Protein AF-A0A9W8J933-F1 (afdb_monomer_lite)

Sequence (128 aa):
MSNTHAPGKKATTAISRPKPIRWGGTVFFKVCTKAERSQVEEIVFEAPRYRFTEHSEVFENMFHLPTGSDGDVEGRDEEHPIMLDGYKANDFSALMKVLYPEPHIMVSGSYGLSKEEWVGVLALSTAE

Organism: NCBI:txid2828524

Foldseek 3Di:
DDDDDDDDDPDPPPPPDDDDDDQLDKFKEWEFADDPPPDTDTDIDIDTLVLCLVQPPVSVVLSPDDQPPVNQRERPDPVRHHYHYNADPLLVVLLCCVSDPDPVCVVVVHSVDDPVSVVSNVCVSPPD

Secondary structure (DSSP, 8-state):
----PPPP-------PPPPPP----EEEEEEEEE-TTS-EEEEEEEEESHHHHHH-HHHHHHHHSPPPTT---TTSSSSSPEEEET--HHHHHHHHHHHS--HHHHHHT-----HHHHHHHHHHHT--

pLDDT: mean 80.77, std 15.11, range [35.22, 95.69]

Radius of gyration: 23.73 Å; chains: 1; bounding box: 94×42×39 Å

Structure (mmCIF, N/CA/C/O backbone):
data_AF-A0A9W8J933-F1
#
_entry.id   AF-A0A9W8J933-F1
#
loop_
_atom_site.group_PDB
_atom_site.id
_atom_site.type_symbol
_atom_site.label_atom_id
_atom_site.label_alt_id
_atom_site.label_comp_id
_atom_site.label_asym_id
_atom_site.label_entity_id
_atom_site.label_seq_id
_atom_site.pdbx_PDB_ins_code
_atom_site.Cartn_x
_atom_site.Cartn_y
_atom_site.Cartn_z
_atom_site.occupancy
_atom_site.B_iso_or_equiv
_atom_site.auth_seq_id
_atom_site.auth_comp_id
_atom_site.auth_asym_id
_atom_site.auth_atom_id
_atom_site.pdbx_PDB_model_num
ATOM 1 N N . MET A 1 1 ? 72.502 -5.894 -24.465 1.00 43.00 1 MET A N 1
ATOM 2 C CA . MET A 1 1 ? 71.175 -5.267 -24.633 1.00 43.00 1 MET A CA 1
ATOM 3 C C . MET A 1 1 ? 70.271 -6.267 -25.330 1.00 43.00 1 MET A C 1
ATOM 5 O O . MET A 1 1 ? 70.427 -6.420 -26.528 1.00 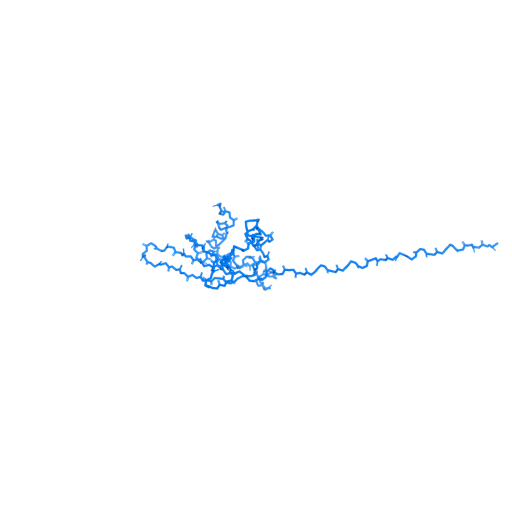43.00 1 MET A O 1
ATOM 9 N N . SER A 1 2 ? 69.387 -6.952 -24.602 1.00 39.41 2 SER A N 1
ATOM 10 C CA . SER A 1 2 ? 68.272 -7.706 -25.197 1.00 39.41 2 SER A CA 1
ATOM 11 C C . SER A 1 2 ? 67.130 -7.753 -24.185 1.00 39.41 2 SER A C 1
ATOM 13 O O . SER A 1 2 ? 67.116 -8.592 -23.290 1.00 39.41 2 SER A O 1
ATOM 15 N N . ASN A 1 3 ? 66.203 -6.802 -24.301 1.00 35.22 3 ASN A N 1
ATOM 16 C CA . ASN A 1 3 ? 64.919 -6.840 -23.606 1.00 35.22 3 ASN A CA 1
ATOM 17 C C . ASN A 1 3 ? 64.029 -7.860 -24.321 1.00 35.22 3 ASN A C 1
ATOM 19 O O . ASN A 1 3 ? 63.720 -7.675 -25.496 1.00 35.22 3 ASN A O 1
ATOM 23 N N . THR A 1 4 ? 63.593 -8.906 -23.618 1.00 42.69 4 THR A N 1
ATOM 24 C CA . THR A 1 4 ? 62.544 -9.807 -24.116 1.00 42.69 4 THR A CA 1
ATOM 25 C C . THR A 1 4 ? 61.238 -9.429 -23.429 1.00 42.69 4 THR A C 1
ATOM 27 O O . THR A 1 4 ? 61.065 -9.635 -22.231 1.00 42.69 4 THR A O 1
ATOM 30 N N . HIS A 1 5 ? 60.344 -8.799 -24.187 1.00 40.72 5 HIS A N 1
ATOM 31 C CA . HIS A 1 5 ? 59.032 -8.356 -23.733 1.00 40.72 5 HIS A CA 1
ATOM 32 C C . HIS A 1 5 ? 58.069 -9.556 -23.758 1.00 40.72 5 HIS A C 1
ATOM 34 O O . HIS A 1 5 ? 57.821 -10.132 -24.815 1.00 40.72 5 HIS A O 1
ATOM 40 N N . ALA A 1 6 ? 57.564 -9.967 -22.592 1.00 50.22 6 ALA A N 1
ATOM 41 C CA . ALA A 1 6 ? 56.527 -10.993 -22.483 1.00 50.22 6 ALA A CA 1
ATOM 42 C C . ALA A 1 6 ? 55.177 -10.457 -23.010 1.00 50.22 6 ALA A C 1
ATOM 44 O O . ALA A 1 6 ? 54.887 -9.271 -22.825 1.00 50.22 6 ALA A O 1
ATOM 45 N N . PRO A 1 7 ? 54.327 -11.288 -23.642 1.00 47.12 7 PRO A N 1
ATOM 46 C CA . PRO A 1 7 ? 53.077 -10.819 -24.220 1.00 47.12 7 PRO A CA 1
ATOM 47 C C . PRO A 1 7 ? 52.065 -10.516 -23.111 1.00 47.12 7 PRO A C 1
ATOM 49 O O . PRO A 1 7 ? 51.804 -11.339 -22.230 1.00 47.12 7 PRO A O 1
ATOM 52 N N . GLY A 1 8 ? 51.493 -9.313 -23.163 1.00 46.47 8 GLY A N 1
ATOM 53 C CA . GLY A 1 8 ? 50.455 -8.863 -22.245 1.00 46.47 8 GLY A CA 1
ATOM 54 C C . GLY A 1 8 ? 49.252 -9.804 -22.256 1.00 46.47 8 GLY A C 1
ATOM 55 O O . GLY A 1 8 ? 48.632 -10.042 -23.294 1.00 46.47 8 GLY A O 1
ATOM 56 N N . LYS A 1 9 ? 48.905 -10.326 -21.077 1.00 50.41 9 LYS A N 1
ATOM 57 C CA . LYS A 1 9 ? 47.657 -11.054 -20.851 1.00 50.41 9 LYS A CA 1
ATOM 58 C C . LYS A 1 9 ? 46.497 -10.079 -21.068 1.00 50.41 9 LYS A C 1
ATOM 60 O O . LYS A 1 9 ? 46.270 -9.199 -20.242 1.00 50.41 9 LYS A O 1
ATOM 65 N N . LYS A 1 10 ? 45.766 -10.217 -22.177 1.00 50.03 10 LYS A N 1
ATOM 66 C CA . LYS A 1 10 ? 44.491 -9.515 -22.366 1.00 50.03 10 LYS A CA 1
ATOM 67 C C . LYS A 1 10 ? 43.482 -10.098 -21.379 1.00 50.03 10 LYS A C 1
ATOM 69 O O . LYS A 1 10 ? 42.971 -11.197 -21.587 1.00 50.03 10 LYS A O 1
ATOM 74 N N . ALA A 1 11 ? 43.229 -9.376 -20.292 1.00 54.25 11 ALA A N 1
ATOM 75 C CA . ALA A 1 11 ? 42.108 -9.653 -19.409 1.00 54.25 11 ALA A CA 1
ATOM 76 C C . ALA A 1 11 ? 40.819 -9.492 -20.227 1.00 54.25 11 ALA A C 1
ATOM 78 O O . ALA A 1 11 ? 40.462 -8.391 -20.641 1.00 54.25 11 ALA A O 1
ATOM 79 N N . THR A 1 12 ? 40.160 -10.608 -20.525 1.00 53.53 12 THR A N 1
ATOM 80 C CA . THR A 1 12 ? 38.827 -10.591 -21.125 1.00 53.53 12 THR A CA 1
ATOM 81 C C . THR A 1 12 ? 37.853 -10.311 -19.992 1.00 53.53 12 THR A C 1
ATOM 83 O O . THR A 1 12 ? 37.451 -11.221 -19.272 1.00 53.53 12 THR A O 1
ATOM 86 N N . THR A 1 13 ? 37.537 -9.036 -19.773 1.00 60.12 13 THR A N 1
ATOM 87 C CA . THR A 1 13 ? 36.490 -8.633 -18.833 1.00 60.12 13 THR A CA 1
ATOM 88 C C . THR A 1 13 ? 35.161 -9.130 -19.390 1.00 60.12 13 THR A C 1
ATOM 90 O O . THR A 1 13 ? 34.625 -8.558 -20.338 1.00 60.12 13 THR A O 1
ATOM 93 N N . ALA A 1 14 ? 34.651 -10.235 -18.847 1.00 63.03 14 ALA A N 1
ATOM 94 C CA . ALA A 1 14 ? 33.307 -10.704 -19.144 1.00 63.03 14 ALA A CA 1
ATOM 95 C C . ALA A 1 14 ? 32.323 -9.628 -18.670 1.00 63.03 14 ALA A C 1
ATOM 97 O O . ALA A 1 14 ? 32.144 -9.421 -17.471 1.00 63.03 14 ALA A O 1
ATOM 98 N N . ILE A 1 15 ? 31.733 -8.894 -19.612 1.00 67.00 15 ILE A N 1
ATOM 99 C CA . ILE A 1 15 ? 30.703 -7.902 -19.314 1.00 67.00 15 ILE A CA 1
ATOM 100 C C . ILE A 1 15 ? 29.501 -8.675 -18.768 1.00 67.00 15 ILE A C 1
ATOM 102 O O . ILE A 1 15 ? 28.825 -9.394 -19.507 1.00 67.00 15 ILE A O 1
ATOM 106 N N . SER A 1 16 ? 29.270 -8.565 -17.459 1.00 78.12 16 SER A N 1
ATOM 107 C CA . SER A 1 16 ? 28.072 -9.095 -16.813 1.00 78.12 16 SER A CA 1
ATOM 108 C C . SER A 1 16 ? 26.853 -8.451 -17.464 1.00 78.12 16 SER A C 1
ATOM 110 O O . SER A 1 16 ? 26.730 -7.224 -17.484 1.00 78.12 16 SER A O 1
ATOM 112 N N . ARG A 1 17 ? 25.968 -9.266 -18.045 1.00 79.31 17 ARG A N 1
ATOM 113 C CA . ARG A 1 17 ? 24.712 -8.757 -18.597 1.00 79.31 17 ARG A CA 1
ATOM 114 C C . ARG A 1 17 ? 23.854 -8.247 -17.436 1.00 79.31 17 ARG A C 1
ATOM 116 O O . ARG A 1 17 ? 23.693 -8.984 -16.460 1.00 79.31 17 ARG A O 1
ATOM 123 N N . PRO A 1 18 ? 23.292 -7.029 -17.522 1.00 80.38 18 PRO A N 1
ATOM 124 C CA . PRO A 1 18 ? 22.384 -6.549 -16.493 1.00 80.38 18 PRO A CA 1
ATOM 125 C C . PRO A 1 18 ? 21.19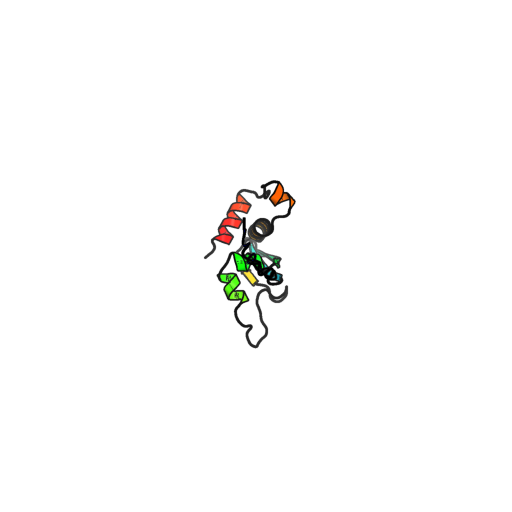8 -7.512 -16.384 1.00 80.38 18 PRO A C 1
ATOM 127 O O . PRO A 1 18 ? 20.643 -7.945 -17.399 1.00 80.38 18 PRO A O 1
ATOM 130 N N . LYS A 1 19 ? 20.828 -7.885 -15.155 1.00 78.75 19 LYS A N 1
ATOM 131 C CA . LYS A 1 19 ? 19.623 -8.687 -14.926 1.00 78.75 19 LYS A CA 1
ATOM 132 C C . LYS A 1 19 ? 18.395 -7.837 -15.283 1.00 78.7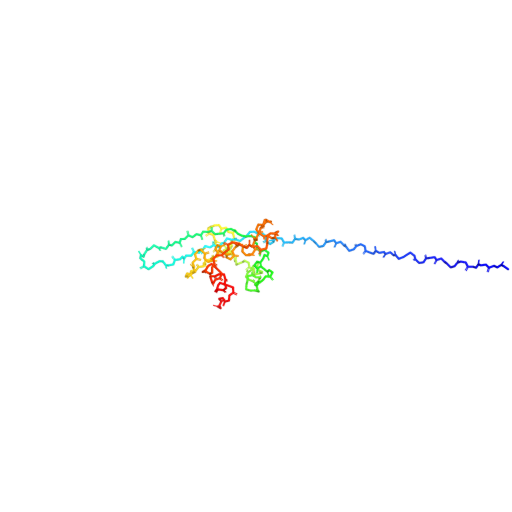5 19 LYS A C 1
ATOM 134 O O . LYS A 1 19 ? 18.338 -6.683 -14.861 1.00 78.75 19 LYS A O 1
ATOM 139 N N . PRO A 1 20 ? 17.416 -8.378 -16.028 1.00 76.25 20 PRO A N 1
ATOM 140 C CA . PRO A 1 20 ? 16.156 -7.685 -16.266 1.00 76.25 20 PRO A CA 1
ATOM 141 C C . PRO A 1 20 ? 15.454 -7.368 -14.941 1.00 76.25 20 PRO A C 1
ATOM 143 O O . PRO A 1 20 ? 15.347 -8.243 -14.080 1.00 76.25 20 PRO A O 1
ATOM 146 N N . ILE A 1 21 ? 14.961 -6.138 -14.795 1.00 70.75 21 ILE A N 1
ATOM 147 C CA . ILE A 1 21 ? 14.122 -5.752 -13.657 1.00 70.75 21 ILE A CA 1
ATOM 148 C C . ILE A 1 21 ? 12.758 -6.416 -13.840 1.00 70.75 21 ILE A C 1
ATOM 150 O O . ILE A 1 21 ? 12.124 -6.265 -14.886 1.00 70.75 21 ILE A O 1
ATOM 154 N N . ARG A 1 22 ? 12.307 -7.167 -12.833 1.00 70.81 22 ARG A N 1
ATOM 155 C CA . ARG A 1 22 ? 10.966 -7.755 -12.806 1.00 70.81 22 ARG A CA 1
ATOM 156 C C . ARG A 1 22 ? 10.087 -6.924 -11.885 1.00 70.81 22 ARG A C 1
ATOM 158 O O . ARG A 1 22 ? 10.123 -7.102 -10.679 1.00 70.81 22 ARG A O 1
ATOM 165 N N . TRP A 1 23 ? 9.271 -6.052 -12.467 1.00 71.88 23 TRP A N 1
ATOM 166 C CA . TRP A 1 23 ? 8.331 -5.207 -11.719 1.00 71.88 23 TRP A CA 1
ATOM 167 C C . TRP A 1 23 ? 7.185 -5.989 -11.049 1.00 71.88 23 TRP A C 1
ATOM 169 O O . TRP A 1 23 ? 6.412 -5.417 -10.289 1.00 71.88 23 TRP A O 1
ATOM 179 N N . GLY A 1 24 ? 7.059 -7.291 -11.331 1.00 74.19 24 GLY A N 1
ATOM 180 C CA . GLY A 1 24 ? 6.060 -8.178 -10.723 1.00 74.19 24 GLY A CA 1
ATOM 181 C C . GLY A 1 24 ? 4.633 -7.989 -11.249 1.00 74.19 24 GLY A C 1
ATOM 182 O O . GLY A 1 24 ? 3.781 -8.821 -10.971 1.00 74.19 24 GLY A O 1
ATOM 183 N N . GLY A 1 25 ? 4.376 -6.955 -12.052 1.00 87.00 25 GLY A N 1
ATOM 184 C CA . GLY A 1 25 ? 3.031 -6.586 -12.491 1.00 87.00 25 GLY A CA 1
ATOM 185 C C . GLY A 1 25 ? 2.303 -5.745 -11.444 1.00 87.00 25 GLY A C 1
ATOM 186 O O . GLY A 1 25 ? 2.919 -5.239 -10.504 1.00 87.00 25 GLY A O 1
ATOM 187 N N . THR A 1 26 ? 1.000 -5.602 -11.634 1.00 90.88 26 THR A N 1
ATOM 188 C CA . THR A 1 26 ? 0.102 -4.870 -10.741 1.00 90.88 26 THR A CA 1
ATOM 189 C C . THR A 1 26 ? -0.575 -5.830 -9.764 1.00 90.88 26 THR A C 1
ATOM 191 O O . THR A 1 26 ? -0.803 -6.995 -10.093 1.00 90.88 26 THR A O 1
ATOM 194 N N . VAL A 1 27 ? -0.873 -5.338 -8.565 1.00 92.19 27 VAL A N 1
ATOM 195 C CA . VAL A 1 27 ? -1.742 -5.970 -7.577 1.00 92.19 27 VAL A CA 1
ATOM 196 C C . VAL A 1 27 ? -2.833 -4.992 -7.136 1.00 92.19 27 VAL A C 1
ATOM 198 O O . VAL A 1 27 ? -2.575 -3.796 -6.988 1.00 92.19 27 VAL A O 1
ATOM 201 N N . PHE A 1 28 ? -4.037 -5.518 -6.922 1.00 93.81 28 PHE A N 1
ATOM 202 C CA . PHE A 1 28 ? -5.203 -4.766 -6.463 1.00 93.81 28 PHE A CA 1
ATOM 203 C C . PHE A 1 28 ? -5.535 -5.129 -5.013 1.00 93.81 28 PHE A C 1
ATOM 205 O O . PHE A 1 28 ? -5.642 -6.307 -4.673 1.00 93.81 28 PHE A O 1
ATOM 212 N N . PHE A 1 29 ? -5.714 -4.124 -4.158 1.00 93.81 29 PHE A N 1
ATOM 213 C CA . PHE A 1 29 ? -6.114 -4.281 -2.758 1.00 93.81 29 PHE A CA 1
ATOM 214 C C . PHE A 1 29 ? -7.447 -3.597 -2.524 1.00 93.81 29 PHE A C 1
ATOM 216 O O . PHE A 1 29 ? -7.609 -2.454 -2.932 1.00 93.81 29 PHE A O 1
ATOM 223 N N . LYS A 1 30 ? -8.371 -4.232 -1.809 1.00 94.38 30 LYS A N 1
ATOM 224 C CA . LYS A 1 30 ? -9.644 -3.628 -1.420 1.00 94.38 30 LYS A CA 1
ATOM 225 C C . LYS A 1 30 ? -9.703 -3.482 0.092 1.00 94.38 30 LYS A C 1
ATOM 227 O O . LYS A 1 30 ? -9.816 -4.467 0.816 1.00 94.38 30 LYS A O 1
ATOM 232 N N . VAL A 1 31 ? -9.610 -2.244 0.568 1.00 91.75 31 VAL A N 1
ATOM 233 C CA . VAL A 1 31 ? -9.633 -1.921 1.998 1.00 91.75 31 VAL A CA 1
ATOM 234 C C . VAL A 1 31 ? -11.066 -1.652 2.428 1.00 91.75 31 VAL A C 1
ATOM 236 O O . VAL A 1 31 ? -11.700 -0.734 1.910 1.00 91.75 31 VAL A O 1
ATOM 239 N N . CYS A 1 32 ? -11.554 -2.440 3.387 1.00 88.38 32 CYS A N 1
ATOM 240 C CA . CYS A 1 32 ? -12.900 -2.325 3.942 1.00 88.38 32 CYS A CA 1
ATOM 241 C C . CYS A 1 32 ? -12.825 -1.795 5.379 1.00 88.38 32 CYS A C 1
ATOM 243 O O . CYS A 1 32 ? -12.600 -2.538 6.343 1.00 88.38 32 CYS A O 1
ATOM 245 N N . THR A 1 33 ? -13.029 -0.486 5.536 1.00 83.94 33 THR A N 1
ATOM 246 C CA . THR A 1 33 ? -12.978 0.176 6.844 1.00 83.94 33 THR A CA 1
ATOM 247 C C . THR A 1 33 ? -14.340 0.078 7.521 1.00 83.94 33 THR A C 1
ATOM 249 O O . THR A 1 33 ? -15.328 0.620 7.025 1.00 83.94 33 THR A O 1
ATOM 252 N N . LYS A 1 34 ? -14.420 -0.573 8.688 1.00 70.38 34 LYS A N 1
ATOM 253 C CA . LYS A 1 34 ? -15.657 -0.598 9.484 1.00 70.38 34 LYS A CA 1
ATOM 254 C C . LYS A 1 34 ? -15.819 0.721 10.241 1.00 70.38 34 LYS A C 1
ATOM 256 O O . LYS A 1 34 ? -15.118 0.950 11.223 1.00 70.38 34 LYS A O 1
ATOM 261 N N . ALA A 1 35 ? -16.759 1.574 9.825 1.00 66.25 35 ALA A N 1
ATOM 262 C CA . ALA A 1 35 ? -17.152 2.728 10.628 1.00 66.25 35 ALA A CA 1
ATOM 263 C C . ALA A 1 35 ? -18.226 2.345 11.658 1.00 66.25 35 ALA A C 1
ATOM 265 O O . ALA A 1 35 ? -19.180 1.621 11.369 1.00 66.25 35 ALA A O 1
ATOM 266 N N . GLU A 1 36 ? -18.117 2.921 12.853 1.00 66.44 36 GLU A N 1
ATOM 267 C CA . GLU A 1 36 ? -18.981 2.662 14.016 1.00 66.44 36 GLU A CA 1
ATOM 268 C C . GLU A 1 36 ? -20.462 3.054 13.805 1.00 66.44 36 GLU A C 1
ATOM 270 O O . GLU A 1 36 ? -21.325 2.727 14.615 1.00 66.44 36 GLU A O 1
ATOM 275 N N . ARG A 1 37 ? -20.794 3.720 12.686 1.00 59.25 37 ARG A N 1
ATOM 276 C CA . ARG A 1 37 ? -22.163 4.121 12.306 1.00 59.25 37 ARG A CA 1
ATOM 277 C C . ARG A 1 37 ? -22.694 3.497 11.007 1.00 59.25 37 ARG A C 1
ATOM 279 O O . ARG A 1 37 ? -23.590 4.055 10.387 1.00 59.25 37 ARG A O 1
ATOM 286 N N . SER A 1 38 ? -22.251 2.289 10.662 1.00 59.25 38 SER A N 1
ATOM 287 C CA . SER A 1 38 ? -22.839 1.453 9.588 1.00 59.25 38 SER A CA 1
ATOM 288 C C . SER A 1 38 ? -22.528 1.860 8.140 1.00 59.25 38 SER A C 1
ATOM 290 O O . SER A 1 38 ? -23.205 1.395 7.228 1.00 59.25 38 SER A O 1
ATOM 292 N N . GLN A 1 39 ? -21.494 2.668 7.895 1.00 60.16 39 GLN A N 1
ATOM 293 C CA . GLN A 1 39 ? -20.930 2.818 6.548 1.00 60.16 39 GLN A CA 1
ATOM 294 C C . GLN A 1 39 ? -19.580 2.104 6.498 1.00 60.16 39 GLN A C 1
ATOM 296 O O . GLN A 1 39 ? -18.680 2.422 7.271 1.00 60.16 39 GLN A O 1
ATOM 301 N N . VAL A 1 40 ? -19.470 1.095 5.634 1.00 71.12 40 VAL A N 1
ATOM 302 C CA . VAL A 1 40 ? -18.180 0.489 5.301 1.00 71.12 40 VAL A CA 1
ATOM 303 C C . VAL A 1 40 ? -17.602 1.320 4.169 1.00 71.12 40 VAL A C 1
ATOM 305 O O . VAL A 1 40 ? -18.230 1.449 3.120 1.00 71.12 40 VAL A O 1
ATOM 308 N N . GLU A 1 41 ? -16.452 1.938 4.408 1.00 76.94 41 GLU A N 1
ATOM 309 C CA . GLU A 1 41 ? -15.693 2.572 3.336 1.00 76.94 41 GLU A CA 1
ATOM 310 C C . GLU A 1 41 ? -14.921 1.477 2.609 1.00 76.94 41 GLU A C 1
ATOM 312 O O . GLU A 1 41 ? -14.137 0.758 3.229 1.00 76.94 41 GLU A O 1
ATOM 317 N N . GLU A 1 42 ? -15.186 1.343 1.314 1.00 87.19 42 GLU A N 1
ATOM 318 C CA . GLU A 1 42 ? -14.561 0.364 0.438 1.00 87.19 42 GLU A CA 1
ATOM 319 C C . GLU A 1 42 ? -13.764 1.105 -0.632 1.00 87.19 42 GLU A C 1
ATOM 321 O O . GLU A 1 42 ? -14.337 1.814 -1.462 1.00 87.19 42 GLU A O 1
ATOM 326 N N . ILE A 1 43 ? -12.440 0.970 -0.588 1.00 93.25 43 ILE A N 1
ATOM 327 C CA . ILE A 1 43 ? -11.540 1.611 -1.549 1.00 93.25 43 ILE A CA 1
ATOM 328 C C . ILE A 1 43 ? -10.622 0.558 -2.148 1.00 93.25 43 ILE A C 1
ATOM 330 O O . ILE A 1 43 ? -9.984 -0.206 -1.418 1.00 93.25 43 ILE A O 1
ATOM 334 N N . VAL A 1 44 ? -10.540 0.554 -3.479 1.00 94.69 44 VAL A N 1
ATOM 335 C CA . VAL A 1 44 ? -9.588 -0.263 -4.228 1.00 94.69 44 VAL A CA 1
ATOM 336 C C . VAL A 1 44 ? -8.326 0.550 -4.508 1.00 94.69 44 VAL A C 1
ATOM 338 O O . VAL A 1 44 ? -8.389 1.674 -5.003 1.00 94.69 44 VAL A O 1
ATOM 341 N N . PHE A 1 45 ? -7.176 -0.026 -4.178 1.00 94.75 45 PHE A N 1
ATOM 342 C CA . PHE A 1 45 ? -5.854 0.523 -4.428 1.00 94.75 45 PHE A CA 1
ATOM 343 C C . PHE A 1 45 ? -5.121 -0.349 -5.440 1.00 94.75 45 PHE A C 1
ATOM 345 O O . PHE A 1 45 ? -4.986 -1.558 -5.250 1.00 94.75 45 PHE A O 1
ATOM 352 N N . GLU A 1 46 ? -4.599 0.288 -6.482 1.00 94.75 46 GLU A N 1
ATOM 353 C CA . GLU A 1 46 ? -3.701 -0.329 -7.451 1.00 94.75 46 GLU A CA 1
ATOM 354 C C . GLU A 1 46 ? -2.247 -0.045 -7.056 1.00 94.75 46 GLU A C 1
ATOM 356 O O . GLU A 1 46 ? -1.879 1.104 -6.797 1.00 94.75 46 GLU A O 1
ATOM 361 N N . ALA A 1 47 ? -1.401 -1.076 -7.024 1.00 92.31 47 ALA A N 1
ATOM 362 C CA . ALA A 1 47 ? 0.015 -0.899 -6.737 1.00 92.31 47 ALA A CA 1
ATOM 363 C C . ALA A 1 47 ? 0.907 -1.878 -7.516 1.00 92.31 47 ALA A C 1
ATOM 365 O O . ALA A 1 47 ? 0.506 -3.009 -7.798 1.00 92.31 47 ALA A O 1
ATOM 366 N N . PRO A 1 48 ? 2.158 -1.501 -7.831 1.00 91.44 48 PRO A N 1
ATOM 367 C CA . PRO A 1 48 ? 3.139 -2.457 -8.327 1.00 91.44 48 PRO A CA 1
ATOM 368 C C . PRO A 1 48 ? 3.390 -3.583 -7.311 1.00 91.44 48 PRO A C 1
ATOM 370 O O . PRO A 1 48 ? 3.386 -3.370 -6.099 1.00 91.44 48 PRO A O 1
ATOM 373 N N . ARG A 1 49 ? 3.660 -4.801 -7.784 1.00 89.25 49 ARG A N 1
ATOM 374 C CA . ARG A 1 49 ? 3.923 -5.952 -6.901 1.00 89.25 49 ARG A CA 1
ATOM 375 C C . ARG A 1 49 ? 5.309 -5.954 -6.276 1.00 89.25 49 ARG A C 1
ATOM 377 O O . ARG A 1 49 ? 5.492 -6.521 -5.199 1.00 89.25 49 ARG A O 1
ATOM 384 N N . TYR A 1 50 ? 6.296 -5.368 -6.952 1.00 86.75 50 TYR A N 1
ATOM 385 C CA . TYR A 1 50 ? 7.695 -5.579 -6.584 1.00 86.75 50 TYR A CA 1
ATOM 386 C C . TYR A 1 50 ? 8.035 -5.099 -5.165 1.00 86.75 50 TYR A C 1
ATOM 388 O O . TYR A 1 50 ? 8.743 -5.821 -4.479 1.00 86.75 50 TYR A O 1
ATOM 396 N N . ARG A 1 51 ? 7.494 -3.972 -4.665 1.00 88.06 51 ARG A N 1
ATOM 397 C CA . ARG A 1 51 ? 7.784 -3.537 -3.280 1.00 88.06 51 ARG A CA 1
ATOM 398 C C . ARG A 1 51 ? 7.221 -4.476 -2.229 1.00 88.06 51 ARG A C 1
ATOM 400 O O . ARG A 1 51 ? 7.872 -4.706 -1.220 1.00 88.06 51 ARG A O 1
ATOM 407 N N . PHE A 1 52 ? 6.039 -5.033 -2.470 1.00 88.25 52 PHE A N 1
ATOM 408 C CA . PHE A 1 52 ? 5.456 -6.013 -1.559 1.00 88.25 52 PHE A CA 1
ATOM 409 C C . PHE A 1 52 ? 6.244 -7.318 -1.580 1.00 88.25 52 PHE A C 1
ATOM 411 O O . PHE A 1 52 ? 6.501 -7.883 -0.530 1.00 88.25 52 PHE A O 1
ATOM 418 N N . THR A 1 53 ? 6.702 -7.743 -2.757 1.00 85.50 53 THR A N 1
ATOM 419 C CA . THR A 1 53 ? 7.549 -8.938 -2.896 1.00 85.50 53 THR A CA 1
ATOM 420 C C . THR A 1 53 ? 8.925 -8.728 -2.243 1.00 85.50 53 THR A C 1
ATOM 422 O O . THR A 1 53 ? 9.438 -9.620 -1.591 1.00 85.50 53 THR A O 1
ATOM 425 N N . GLU A 1 54 ? 9.524 -7.538 -2.378 1.00 85.12 54 GLU A N 1
ATOM 426 C CA . GLU A 1 54 ? 10.841 -7.205 -1.805 1.00 85.12 54 GLU A CA 1
ATOM 427 C C . GLU A 1 54 ? 10.835 -7.087 -0.275 1.00 85.12 54 GLU A C 1
ATOM 429 O O . GLU A 1 54 ? 11.866 -7.311 0.360 1.00 85.12 54 GLU A O 1
ATOM 434 N N . HIS A 1 55 ? 9.713 -6.664 0.313 1.00 83.25 55 HIS A N 1
ATOM 435 C CA . HIS A 1 55 ? 9.641 -6.286 1.728 1.00 83.25 55 HIS A CA 1
ATOM 436 C C . HIS A 1 55 ? 8.709 -7.168 2.566 1.00 83.25 55 HIS A C 1
ATOM 438 O O . HIS A 1 55 ? 8.619 -6.960 3.774 1.00 83.25 55 HIS A O 1
ATOM 444 N N . SER A 1 56 ? 8.026 -8.144 1.964 1.00 84.75 56 SER A N 1
ATOM 445 C CA . SER A 1 56 ? 7.120 -9.049 2.669 1.00 84.75 56 SER A CA 1
ATOM 446 C C . SER A 1 56 ? 7.186 -10.457 2.088 1.00 84.75 56 SER A C 1
ATOM 448 O O . SER A 1 56 ? 6.690 -10.725 0.993 1.00 84.75 56 SER A O 1
ATOM 450 N N . GLU A 1 57 ? 7.732 -11.380 2.881 1.00 85.06 57 GLU A N 1
ATOM 451 C CA . GLU A 1 57 ? 7.752 -12.811 2.554 1.00 85.06 57 GLU A CA 1
ATOM 452 C C . GLU A 1 57 ? 6.333 -13.371 2.377 1.00 85.06 57 GLU A C 1
ATOM 454 O O . GLU A 1 57 ? 6.115 -14.282 1.582 1.00 85.06 57 GLU A O 1
ATOM 459 N N . VAL A 1 58 ? 5.343 -12.812 3.085 1.00 85.06 58 VAL A N 1
ATOM 460 C CA . VAL A 1 58 ? 3.932 -13.203 2.950 1.00 85.06 58 VAL A CA 1
ATOM 461 C C . VAL A 1 58 ? 3.440 -12.919 1.532 1.00 85.06 58 VAL A C 1
ATOM 463 O O . VAL A 1 58 ? 2.914 -13.818 0.876 1.00 85.06 58 VAL A O 1
ATOM 466 N N . PHE A 1 59 ? 3.659 -11.698 1.031 1.00 86.94 59 PHE A N 1
ATOM 467 C CA . PHE A 1 59 ? 3.259 -11.330 -0.327 1.00 86.94 59 PHE A CA 1
ATOM 468 C C . PHE A 1 59 ? 4.091 -12.045 -1.391 1.00 86.94 59 PHE A C 1
ATOM 470 O O . PHE A 1 59 ? 3.526 -12.491 -2.388 1.00 86.94 59 PHE A O 1
ATOM 477 N N . GLU A 1 60 ? 5.400 -12.206 -1.182 1.00 85.25 60 GLU A N 1
ATOM 478 C CA . GLU A 1 60 ? 6.249 -12.992 -2.081 1.00 85.25 60 GLU A CA 1
ATOM 479 C C . GLU A 1 60 ? 5.715 -14.419 -2.234 1.00 85.25 60 GLU A C 1
ATOM 481 O O . GLU A 1 60 ? 5.429 -14.859 -3.351 1.00 85.25 60 GLU A O 1
ATOM 486 N N . ASN A 1 61 ? 5.492 -15.117 -1.119 1.00 85.12 61 ASN A N 1
ATOM 487 C CA . ASN A 1 61 ? 4.966 -16.475 -1.133 1.00 85.12 61 ASN A CA 1
ATOM 488 C C . ASN A 1 61 ? 3.590 -16.532 -1.799 1.00 85.12 61 ASN A C 1
ATOM 490 O O . ASN A 1 61 ? 3.389 -17.346 -2.698 1.00 85.12 61 ASN A O 1
ATOM 494 N N . MET A 1 62 ? 2.670 -15.641 -1.420 1.00 84.94 62 MET A N 1
ATOM 495 C CA . MET A 1 62 ? 1.318 -15.583 -1.981 1.00 84.94 62 MET A CA 1
ATOM 496 C C . MET A 1 62 ? 1.329 -15.403 -3.505 1.00 84.94 62 MET A C 1
ATOM 498 O O . MET A 1 62 ? 0.585 -16.076 -4.213 1.00 84.94 62 MET A O 1
ATOM 502 N N . PHE A 1 63 ? 2.203 -14.545 -4.036 1.00 82.44 63 PHE A N 1
ATOM 503 C CA . PHE A 1 63 ? 2.319 -14.314 -5.478 1.00 82.44 63 PHE A CA 1
ATOM 504 C C . PHE A 1 63 ? 3.025 -15.446 -6.236 1.00 82.44 63 PHE A C 1
ATOM 506 O O . PHE A 1 63 ? 2.878 -15.542 -7.457 1.00 82.44 63 PHE A O 1
ATOM 513 N N . HIS A 1 64 ? 3.781 -16.293 -5.538 1.00 80.31 64 HIS A N 1
ATOM 514 C CA . HIS A 1 64 ? 4.435 -17.472 -6.102 1.00 80.31 64 HIS A CA 1
ATOM 515 C C . HIS A 1 64 ? 3.586 -18.745 -6.039 1.00 80.31 64 HIS A C 1
ATOM 517 O O . HIS A 1 64 ? 3.933 -19.724 -6.710 1.00 80.31 64 HIS A O 1
ATOM 523 N N . LEU A 1 65 ? 2.489 -18.754 -5.274 1.00 77.00 65 LEU A N 1
ATOM 524 C CA . LEU A 1 65 ? 1.595 -19.904 -5.216 1.00 77.00 65 LEU A CA 1
ATOM 525 C C . LEU A 1 65 ? 0.973 -20.174 -6.599 1.00 77.00 65 LEU A C 1
ATOM 527 O O . LEU A 1 65 ? 0.515 -19.246 -7.271 1.00 77.00 65 LEU A O 1
ATOM 531 N N . PRO A 1 66 ? 0.956 -21.440 -7.056 1.00 68.00 66 PRO A N 1
ATOM 532 C CA . PRO A 1 66 ? 0.311 -21.791 -8.308 1.00 68.00 66 PRO A CA 1
ATOM 533 C C . PRO A 1 66 ? -1.189 -21.511 -8.211 1.00 68.00 66 PRO A C 1
ATOM 535 O O . PRO A 1 66 ? -1.854 -21.937 -7.268 1.00 68.00 66 PRO A O 1
ATOM 538 N N . THR A 1 67 ? -1.718 -20.815 -9.213 1.00 67.94 67 THR A N 1
ATOM 539 C CA . THR A 1 67 ? -3.151 -20.573 -9.360 1.00 67.94 67 THR A CA 1
ATOM 540 C C . THR A 1 67 ? -3.906 -21.902 -9.395 1.00 67.94 67 THR A C 1
ATOM 542 O O . THR A 1 67 ? -3.572 -22.783 -10.192 1.00 67.94 67 THR A O 1
ATOM 545 N N . GLY A 1 68 ? -4.909 -22.055 -8.526 1.00 64.06 68 GLY A N 1
ATOM 546 C CA . GLY A 1 68 ? -5.804 -23.213 -8.534 1.00 64.06 68 GLY A CA 1
ATOM 547 C C . GLY A 1 68 ? -6.564 -23.345 -9.859 1.00 64.06 68 GLY A C 1
ATOM 548 O O . GLY A 1 68 ? -6.611 -22.415 -10.663 1.00 64.06 68 GLY A O 1
ATOM 549 N N . SER A 1 69 ? -7.177 -24.508 -10.096 1.00 59.69 69 SER A N 1
ATOM 550 C CA . SER A 1 69 ? -7.866 -24.835 -11.358 1.00 59.69 69 SER A CA 1
ATOM 551 C C . SER A 1 69 ? -8.975 -23.858 -11.767 1.00 59.69 69 SER A C 1
ATOM 553 O O . SER A 1 69 ? -9.321 -23.826 -12.944 1.00 59.69 69 SER A O 1
ATOM 555 N N . ASP A 1 70 ? -9.492 -23.063 -10.828 1.00 64.31 70 ASP A N 1
ATOM 556 C CA . ASP A 1 70 ? -10.570 -22.096 -11.064 1.00 64.31 70 ASP A CA 1
ATOM 557 C C . ASP A 1 70 ? -10.090 -20.708 -11.516 1.00 64.31 70 ASP A C 1
ATOM 559 O O . ASP A 1 70 ? -10.910 -19.845 -11.809 1.00 64.31 70 ASP A O 1
ATOM 563 N N . GLY A 1 71 ? -8.776 -20.467 -11.629 1.00 63.72 71 GLY A N 1
ATOM 564 C CA . GLY A 1 71 ? -8.262 -19.176 -12.115 1.00 63.72 71 GLY A CA 1
ATOM 565 C C . GLY A 1 71 ? -8.469 -18.002 -11.147 1.00 63.72 71 GLY A C 1
ATOM 566 O O . GLY A 1 71 ? -8.147 -16.864 -11.494 1.00 63.72 71 GLY A O 1
ATOM 567 N N . ASP A 1 72 ? -8.965 -18.288 -9.944 1.00 67.56 72 ASP A N 1
ATOM 568 C CA . ASP A 1 72 ? -9.270 -17.326 -8.892 1.00 67.56 72 ASP A CA 1
ATOM 569 C C . ASP A 1 72 ? -7.968 -16.937 -8.168 1.00 67.56 72 ASP A C 1
ATOM 571 O O . ASP A 1 72 ? -7.483 -17.633 -7.273 1.00 67.56 72 ASP A O 1
ATOM 575 N N . VAL A 1 73 ? -7.309 -15.883 -8.659 1.00 81.62 73 VAL A N 1
ATOM 576 C CA . VAL A 1 73 ? -6.066 -15.338 -8.088 1.00 81.62 73 VAL A CA 1
ATOM 577 C C . VAL A 1 73 ? -6.390 -14.031 -7.395 1.00 81.62 73 VAL A C 1
ATOM 579 O O . VAL A 1 73 ? -6.751 -13.060 -8.061 1.00 81.62 73 VAL A O 1
ATOM 582 N N . GLU A 1 74 ? -6.180 -13.980 -6.084 1.00 86.75 74 GLU A N 1
ATOM 583 C CA . GLU A 1 74 ? -6.324 -12.742 -5.325 1.00 86.75 74 GLU A CA 1
ATOM 584 C C . GLU A 1 74 ? -5.330 -11.671 -5.795 1.00 86.75 74 GLU A C 1
ATOM 586 O O . GLU A 1 74 ? -4.142 -11.915 -6.039 1.00 86.75 74 GLU A O 1
ATOM 591 N N . GLY A 1 75 ? -5.841 -10.452 -5.917 1.00 87.75 75 GLY A N 1
ATOM 592 C CA . GLY A 1 75 ? -5.108 -9.270 -6.340 1.00 87.75 75 GLY A CA 1
ATOM 593 C C . GLY A 1 75 ? -4.863 -9.167 -7.843 1.00 87.75 75 GLY A C 1
ATOM 594 O O . GLY A 1 75 ? -4.008 -8.374 -8.235 1.00 87.75 75 GLY A O 1
ATOM 595 N N . ARG A 1 76 ? -5.548 -9.957 -8.685 1.00 87.56 76 ARG A N 1
ATOM 596 C CA . ARG A 1 76 ? -5.329 -9.968 -10.144 1.00 87.56 76 ARG A CA 1
ATOM 597 C C . ARG A 1 76 ? -5.930 -8.753 -10.855 1.00 87.56 76 ARG A C 1
ATOM 599 O O . ARG A 1 76 ? -5.303 -8.240 -11.781 1.00 87.56 76 ARG A O 1
ATOM 606 N N . ASP A 1 77 ? -7.126 -8.343 -10.455 1.00 89.75 77 ASP A N 1
ATOM 607 C CA . ASP A 1 77 ? -7.887 -7.209 -10.994 1.00 89.75 77 ASP A CA 1
ATOM 608 C C . ASP A 1 77 ? -8.842 -6.649 -9.922 1.00 89.75 77 ASP A C 1
ATOM 610 O O . ASP A 1 77 ? -8.808 -7.081 -8.767 1.00 89.75 77 ASP A O 1
ATOM 614 N N . GLU A 1 78 ? -9.648 -5.646 -10.278 1.00 90.62 78 GLU A N 1
ATOM 615 C CA . GLU A 1 78 ? -10.598 -5.007 -9.358 1.00 90.62 78 GLU A CA 1
ATOM 616 C C . GLU A 1 78 ? -11.723 -5.956 -8.918 1.00 90.62 78 GLU A C 1
ATOM 618 O O . GLU A 1 78 ? -12.259 -5.800 -7.820 1.00 90.62 78 GLU A O 1
ATOM 623 N N . GLU A 1 79 ? -12.069 -6.945 -9.748 1.00 90.69 79 GLU A N 1
ATOM 624 C CA . GLU A 1 79 ? -13.062 -7.974 -9.438 1.00 90.69 79 GLU A CA 1
ATOM 625 C C . GLU A 1 79 ? -12.520 -9.053 -8.492 1.00 90.69 79 GLU A C 1
ATOM 627 O O . GLU A 1 79 ? -13.286 -9.610 -7.704 1.00 90.69 79 GLU A O 1
ATOM 632 N N . HIS A 1 80 ? -11.207 -9.304 -8.521 1.00 90.50 80 HIS A N 1
ATOM 633 C CA . HIS A 1 80 ? -10.515 -10.256 -7.650 1.00 90.50 80 HIS A CA 1
ATOM 634 C C . HIS A 1 80 ? -9.395 -9.561 -6.850 1.00 90.50 80 HIS A C 1
ATOM 636 O O . HIS A 1 80 ? -8.219 -9.886 -7.044 1.00 90.50 80 HIS A O 1
ATOM 642 N N . PRO A 1 81 ? -9.697 -8.590 -5.965 1.00 92.81 81 PRO A N 1
ATOM 643 C CA . PRO A 1 81 ? -8.686 -7.883 -5.188 1.00 92.81 81 PRO A CA 1
ATOM 644 C C . PRO A 1 81 ? -8.269 -8.689 -3.951 1.00 92.81 81 PRO A C 1
ATOM 646 O O . PRO A 1 81 ? -8.982 -9.580 -3.498 1.00 92.81 81 PRO A O 1
ATOM 649 N N . ILE A 1 82 ? -7.137 -8.334 -3.345 1.00 91.31 82 ILE A N 1
ATOM 650 C CA . ILE A 1 82 ? -6.800 -8.794 -1.991 1.00 91.31 82 ILE A CA 1
ATOM 651 C C . ILE A 1 82 ? -7.652 -8.005 -0.999 1.00 91.31 82 ILE A C 1
ATOM 653 O O . ILE A 1 82 ? -7.551 -6.778 -0.926 1.00 91.31 82 ILE A O 1
ATOM 657 N N . MET A 1 83 ? -8.481 -8.704 -0.231 1.00 90.94 83 MET A N 1
ATOM 658 C CA . MET A 1 83 ? -9.383 -8.094 0.743 1.00 90.94 83 MET A CA 1
ATOM 659 C C . MET A 1 83 ? -8.645 -7.755 2.042 1.00 90.94 83 MET A C 1
ATOM 661 O O . MET A 1 83 ? -8.046 -8.618 2.677 1.00 90.94 83 MET A O 1
ATOM 665 N N . LEU A 1 84 ? -8.706 -6.489 2.452 1.00 90.50 84 LEU A N 1
ATOM 666 C CA . LEU A 1 84 ? -8.106 -5.974 3.682 1.00 90.50 84 LEU A CA 1
ATOM 667 C C . LEU A 1 84 ? -9.209 -5.457 4.612 1.00 90.50 84 LEU A C 1
ATOM 669 O O . LEU A 1 84 ? -9.531 -4.265 4.639 1.00 90.50 84 LEU A O 1
ATOM 673 N N . ASP A 1 85 ? -9.801 -6.374 5.375 1.00 88.88 85 ASP A N 1
ATOM 674 C CA . ASP A 1 85 ? -10.886 -6.081 6.310 1.00 88.88 85 ASP A CA 1
ATOM 675 C C . ASP A 1 85 ? -10.376 -5.536 7.648 1.00 88.88 85 ASP A C 1
ATOM 677 O O . ASP A 1 85 ? -9.473 -6.090 8.268 1.00 88.88 85 ASP A O 1
ATOM 681 N N . GLY A 1 86 ? -11.011 -4.471 8.148 1.00 85.69 86 GLY A N 1
ATOM 682 C CA . GLY A 1 86 ? -10.710 -3.918 9.476 1.00 85.69 86 GLY A CA 1
ATOM 683 C C . GLY A 1 86 ? -9.539 -2.934 9.508 1.00 85.69 86 GLY A C 1
ATOM 684 O O . GLY A 1 86 ? -9.288 -2.325 10.548 1.00 85.69 86 GLY A O 1
ATOM 685 N N . TYR A 1 87 ? -8.884 -2.712 8.372 1.00 88.69 87 TYR A N 1
ATOM 686 C CA . TYR A 1 87 ? -7.896 -1.655 8.202 1.00 88.69 87 TYR A CA 1
ATOM 687 C C . TYR A 1 87 ? -8.554 -0.348 7.765 1.00 88.69 87 TYR A C 1
ATOM 689 O O . TYR A 1 87 ? -9.620 -0.346 7.151 1.00 88.69 87 TYR A O 1
ATOM 697 N N . LYS A 1 88 ? -7.913 0.779 8.086 1.00 90.81 88 LYS A N 1
ATOM 698 C CA . LYS A 1 88 ? -8.364 2.099 7.637 1.00 90.81 88 LYS A CA 1
ATOM 699 C C . LYS A 1 88 ? -7.757 2.421 6.279 1.00 90.81 88 LYS A C 1
ATOM 701 O O . LYS A 1 88 ? -6.540 2.343 6.111 1.00 90.81 88 LYS A O 1
ATOM 706 N N . ALA A 1 89 ? -8.584 2.880 5.345 1.00 91.88 89 ALA A N 1
ATOM 707 C CA . ALA A 1 89 ? -8.121 3.284 4.018 1.00 91.88 89 ALA A CA 1
ATOM 708 C C . ALA A 1 89 ? -7.063 4.403 4.068 1.00 91.88 89 ALA A C 1
ATOM 710 O O . ALA A 1 89 ? -6.096 4.368 3.310 1.00 91.88 89 ALA A O 1
ATOM 711 N N . ASN A 1 90 ? -7.189 5.353 5.002 1.00 92.56 90 ASN A N 1
ATOM 712 C CA . ASN A 1 90 ? -6.196 6.417 5.193 1.00 92.56 90 ASN A CA 1
ATOM 713 C C . ASN A 1 90 ? -4.824 5.880 5.622 1.00 92.56 90 ASN A C 1
ATOM 715 O O . ASN A 1 90 ? -3.804 6.353 5.123 1.00 92.56 90 ASN A O 1
ATOM 719 N N . ASP A 1 91 ? -4.793 4.871 6.494 1.00 94.12 91 ASP A N 1
ATOM 720 C CA . ASP A 1 91 ? -3.542 4.261 6.951 1.00 94.12 91 ASP A CA 1
ATOM 721 C C . ASP A 1 91 ? -2.864 3.530 5.781 1.00 94.12 91 ASP A C 1
ATOM 723 O O . ASP A 1 91 ? -1.658 3.665 5.568 1.00 94.12 91 ASP A O 1
ATOM 727 N N . PHE A 1 92 ? -3.649 2.822 4.958 1.00 94.00 92 PHE A N 1
ATOM 728 C CA . PHE A 1 92 ? -3.135 2.132 3.771 1.00 94.00 92 PHE A CA 1
ATOM 729 C C . PHE A 1 92 ? -2.646 3.114 2.697 1.00 94.00 92 PHE A C 1
ATOM 731 O O . PHE A 1 92 ? -1.584 2.924 2.109 1.00 94.00 92 PHE A O 1
ATOM 738 N N . SER A 1 93 ? -3.367 4.218 2.492 1.00 94.12 93 SER A N 1
ATOM 739 C CA . SER A 1 93 ? -2.945 5.312 1.612 1.00 94.12 93 SER A CA 1
ATOM 740 C C . SER A 1 93 ? -1.617 5.932 2.068 1.00 94.12 93 SER A C 1
ATOM 742 O O . SER A 1 93 ? -0.720 6.165 1.254 1.00 94.12 93 SER A O 1
ATOM 744 N N . ALA A 1 94 ? -1.435 6.136 3.377 1.00 95.00 94 ALA A N 1
ATOM 745 C CA . ALA A 1 94 ? -0.164 6.590 3.932 1.00 95.00 94 ALA A CA 1
ATOM 746 C C . ALA A 1 94 ? 0.963 5.571 3.689 1.00 95.00 94 ALA A C 1
ATOM 748 O O . ALA A 1 94 ? 2.057 5.963 3.281 1.00 95.00 94 ALA A O 1
ATOM 749 N N . LEU A 1 95 ? 0.691 4.269 3.846 1.00 94.31 95 LEU A N 1
ATOM 750 C CA . LEU A 1 95 ? 1.658 3.210 3.537 1.00 94.31 95 LEU A CA 1
ATOM 751 C C . LEU A 1 95 ? 2.071 3.236 2.057 1.00 94.31 95 LEU A C 1
ATOM 753 O O . LEU A 1 95 ? 3.258 3.112 1.752 1.00 94.31 95 LEU A O 1
ATOM 757 N N . MET A 1 96 ? 1.129 3.469 1.138 1.00 93.50 96 MET A N 1
ATOM 758 C CA . MET A 1 96 ? 1.425 3.590 -0.295 1.00 93.50 96 MET A CA 1
ATOM 759 C C . MET A 1 96 ? 2.383 4.743 -0.593 1.00 93.50 96 MET A C 1
ATOM 761 O O . MET A 1 96 ? 3.335 4.553 -1.347 1.00 93.50 96 MET A O 1
ATOM 765 N N . LYS A 1 97 ? 2.207 5.905 0.048 1.00 92.62 97 LYS A N 1
ATOM 766 C CA . LYS A 1 97 ? 3.135 7.043 -0.095 1.00 92.62 97 LYS A CA 1
ATOM 767 C C . LYS A 1 97 ? 4.550 6.712 0.393 1.00 92.62 97 LYS A C 1
ATOM 769 O O . LYS A 1 97 ? 5.519 7.245 -0.143 1.00 92.62 97 LYS A O 1
ATOM 774 N N . VAL A 1 98 ? 4.676 5.850 1.405 1.00 92.62 98 VAL A N 1
ATOM 775 C CA . VAL A 1 98 ? 5.977 5.410 1.936 1.00 92.62 98 VAL A CA 1
ATOM 776 C C . VAL A 1 98 ? 6.653 4.402 1.007 1.00 92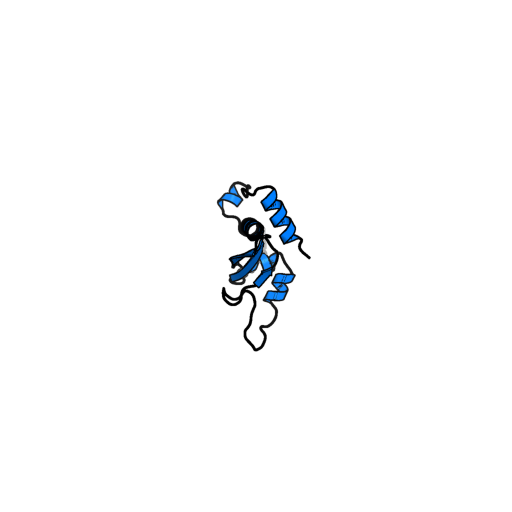.62 98 VAL A C 1
ATOM 778 O O . VAL A 1 98 ? 7.852 4.511 0.762 1.00 92.62 98 VAL A O 1
ATOM 781 N N . LEU A 1 99 ? 5.901 3.440 0.465 1.00 91.38 99 LEU A N 1
ATOM 782 C CA . LEU A 1 99 ? 6.436 2.417 -0.444 1.00 91.38 99 LEU A CA 1
ATOM 783 C C . LEU A 1 99 ? 6.741 2.966 -1.846 1.00 91.38 99 LEU A C 1
ATOM 785 O O . LEU A 1 99 ? 7.686 2.513 -2.503 1.00 91.38 99 LEU A O 1
ATOM 789 N N . TYR A 1 100 ? 5.965 3.958 -2.282 1.00 91.31 100 TYR A N 1
ATOM 790 C CA . TYR A 1 100 ? 6.046 4.588 -3.596 1.00 91.31 100 TYR A CA 1
ATOM 791 C C . TYR A 1 100 ? 6.143 6.115 -3.477 1.00 91.31 100 TYR A C 1
ATOM 793 O O . TYR A 1 100 ? 5.228 6.830 -3.892 1.00 91.31 100 TYR A O 1
ATOM 801 N N . PRO A 1 101 ? 7.247 6.644 -2.917 1.00 91.31 101 PRO A N 1
ATOM 802 C CA . PRO A 1 101 ? 7.413 8.078 -2.781 1.00 91.31 101 PRO A CA 1
ATOM 803 C C . PRO A 1 101 ? 7.562 8.731 -4.150 1.00 91.31 101 PRO A C 1
ATOM 805 O O . PRO A 1 101 ? 8.332 8.283 -5.006 1.00 91.31 101 PRO A O 1
ATOM 808 N N . GLU A 1 102 ? 6.876 9.853 -4.334 1.00 88.69 102 GLU A N 1
ATOM 809 C CA . GLU A 1 102 ? 7.105 10.691 -5.499 1.00 88.69 102 GLU A CA 1
ATOM 810 C C . GLU A 1 102 ? 8.545 11.237 -5.512 1.00 88.69 102 GLU A C 1
ATOM 812 O O . GLU A 1 102 ? 9.146 11.457 -4.453 1.00 88.69 102 GLU A O 1
ATOM 817 N N . PRO A 1 103 ? 9.113 11.542 -6.694 1.00 89.00 103 PRO A N 1
ATOM 818 C CA . PRO A 1 103 ? 10.474 12.066 -6.793 1.00 89.00 103 PRO A CA 1
ATOM 819 C C . PRO A 1 103 ? 10.732 13.291 -5.907 1.00 89.00 103 PRO A C 1
ATOM 821 O O . PRO A 1 103 ? 11.810 13.422 -5.331 1.00 89.00 103 PRO A O 1
ATOM 824 N N . HIS A 1 104 ? 9.741 14.172 -5.750 1.00 86.81 104 HIS A N 1
ATOM 825 C CA . HIS A 1 104 ? 9.873 15.363 -4.914 1.00 86.81 104 HIS A CA 1
ATOM 826 C C . HIS A 1 104 ? 9.998 15.027 -3.412 1.00 86.81 104 HIS A C 1
ATOM 828 O O . HIS A 1 104 ? 10.743 15.699 -2.695 1.00 86.81 104 HIS A O 1
ATOM 834 N N . ILE A 1 105 ? 9.331 13.966 -2.940 1.00 88.31 105 ILE A N 1
ATOM 835 C CA . ILE A 1 105 ? 9.468 13.442 -1.571 1.00 88.31 105 ILE A CA 1
ATOM 836 C C . ILE A 1 105 ? 10.878 12.893 -1.366 1.00 88.31 105 ILE A C 1
ATOM 838 O O . ILE A 1 105 ? 11.521 13.210 -0.369 1.00 88.31 105 ILE A O 1
ATOM 842 N N . MET A 1 106 ? 11.401 12.136 -2.335 1.00 86.31 106 MET A N 1
ATOM 843 C CA . MET A 1 106 ? 12.763 11.598 -2.249 1.00 86.31 106 MET A CA 1
ATOM 844 C C . MET A 1 106 ? 13.831 12.698 -2.204 1.00 86.31 106 MET A C 1
ATOM 846 O O . MET A 1 106 ? 14.806 12.576 -1.469 1.00 86.31 106 MET A O 1
ATOM 850 N N . VAL A 1 107 ? 13.652 13.778 -2.970 1.00 89.69 107 VAL A N 1
ATOM 851 C CA . VAL A 1 107 ? 14.597 14.908 -3.000 1.00 89.69 107 VAL A CA 1
ATOM 852 C C . VAL A 1 107 ? 14.524 15.740 -1.720 1.00 89.69 107 VAL A C 1
ATOM 854 O O . VAL A 1 107 ? 15.555 16.156 -1.198 1.00 89.69 107 VAL A O 1
ATOM 857 N N . SER A 1 108 ? 13.317 16.001 -1.216 1.00 89.94 108 SER A N 1
ATOM 858 C CA . SER A 1 108 ? 13.117 16.805 -0.004 1.00 89.94 108 SER A CA 1
ATOM 859 C C . SER A 1 108 ? 13.389 16.035 1.291 1.00 89.94 108 SER A C 1
ATOM 861 O O . SER A 1 108 ? 13.664 16.653 2.317 1.00 89.94 108 SER A O 1
ATOM 863 N N . GLY A 1 109 ? 13.293 14.703 1.263 1.00 85.50 109 GLY A N 1
ATOM 864 C CA . GLY A 1 109 ? 13.375 13.846 2.445 1.00 85.50 109 GLY A CA 1
ATOM 865 C C . GLY A 1 109 ? 12.153 13.939 3.368 1.00 85.50 109 GLY A C 1
ATOM 866 O O . GLY A 1 109 ? 12.203 13.436 4.488 1.00 85.50 109 GLY A O 1
ATOM 867 N N . SER A 1 110 ? 11.066 14.584 2.930 1.00 88.12 110 SER A N 1
ATOM 868 C CA . SER A 1 110 ? 9.852 14.779 3.725 1.00 88.12 110 SER A CA 1
ATOM 869 C C . SER A 1 110 ? 8.652 14.132 3.046 1.00 88.12 110 SER A C 1
ATOM 871 O O . SER A 1 110 ? 8.255 14.540 1.958 1.00 88.12 110 SER A O 1
ATOM 873 N N . TYR A 1 111 ? 8.043 13.151 3.715 1.00 88.62 111 TYR A N 1
ATOM 874 C CA . TYR A 1 111 ? 6.851 12.453 3.217 1.00 88.62 111 TYR A CA 1
ATOM 875 C C . TYR A 1 111 ? 5.554 13.257 3.390 1.00 88.62 111 TYR A C 1
ATOM 877 O O . TYR A 1 111 ? 4.515 12.855 2.877 1.00 88.62 111 TYR A O 1
ATOM 885 N N . GLY A 1 112 ? 5.589 14.370 4.134 1.00 88.88 112 GLY A N 1
ATOM 886 C CA . GLY A 1 112 ? 4.397 15.177 4.413 1.00 88.88 112 GLY A CA 1
ATOM 887 C C . GLY A 1 112 ? 3.315 14.454 5.225 1.00 88.88 112 GLY A C 1
ATOM 888 O O . GLY A 1 112 ? 2.176 14.906 5.226 1.00 88.88 112 GLY A O 1
ATOM 889 N N . LEU A 1 113 ? 3.660 13.346 5.892 1.00 92.19 113 LEU A N 1
ATOM 890 C CA . LEU A 1 113 ? 2.727 12.548 6.688 1.00 92.19 113 LEU A CA 1
ATOM 891 C C . LEU A 1 113 ? 2.563 13.111 8.104 1.00 92.19 113 LEU A C 1
ATOM 893 O O . LEU A 1 113 ? 3.544 13.503 8.747 1.00 92.19 113 LEU A O 1
ATOM 897 N N . SER A 1 114 ? 1.328 13.105 8.602 1.00 94.50 114 SER A N 1
ATOM 898 C CA . SER A 1 114 ? 1.000 13.418 9.992 1.00 94.50 114 SER A CA 1
ATOM 899 C C . SER A 1 114 ? 1.495 12.322 10.944 1.00 94.50 114 SER A C 1
ATOM 901 O O . SER A 1 114 ? 1.870 11.219 10.541 1.00 94.50 114 SER A O 1
ATOM 903 N N . LYS A 1 115 ? 1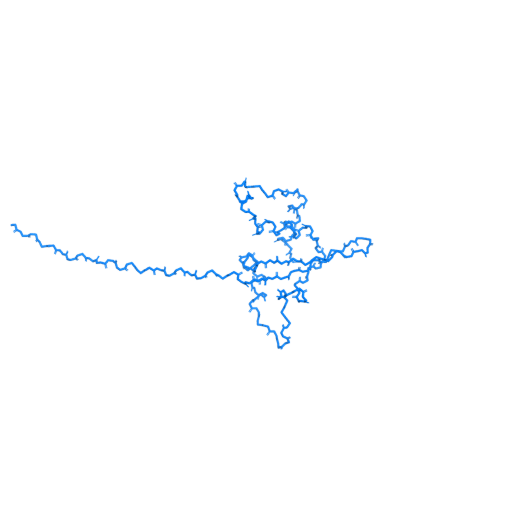.486 12.612 12.250 1.00 94.38 115 LYS A N 1
ATOM 904 C CA . LYS A 1 115 ? 1.821 11.615 13.273 1.00 94.38 115 LYS A CA 1
ATOM 905 C C . LYS A 1 115 ? 0.869 10.419 13.210 1.00 94.38 115 LYS A C 1
ATOM 907 O O . LYS A 1 115 ? 1.308 9.284 13.338 1.00 94.38 115 LYS A O 1
ATOM 912 N N . GLU A 1 116 ? -0.418 10.677 13.031 1.00 94.12 116 GLU A N 1
ATOM 913 C CA . GLU A 1 116 ? -1.469 9.665 12.967 1.00 94.12 116 GLU A CA 1
ATOM 914 C C . GLU A 1 116 ? -1.301 8.784 11.727 1.00 94.12 116 GLU A C 1
ATOM 916 O O . GLU A 1 116 ? -1.384 7.565 11.845 1.00 94.12 116 GLU A O 1
ATOM 921 N N . GLU A 1 117 ? -0.970 9.378 10.575 1.00 94.38 117 GLU A N 1
ATOM 922 C CA . GLU A 1 117 ? -0.641 8.626 9.359 1.00 94.38 117 GLU A CA 1
ATOM 923 C C . GLU A 1 117 ? 0.580 7.721 9.581 1.00 94.38 117 GLU A C 1
ATOM 925 O O . GLU A 1 117 ? 0.533 6.542 9.247 1.00 94.38 117 GLU A O 1
ATOM 930 N N . TRP A 1 118 ? 1.649 8.218 10.216 1.00 95.69 118 TRP A N 1
ATOM 931 C CA . TRP A 1 118 ? 2.816 7.390 10.554 1.00 95.69 118 TRP A CA 1
ATOM 932 C C . TRP A 1 118 ? 2.495 6.245 11.521 1.00 95.69 118 TRP A C 1
ATOM 934 O O . TRP A 1 118 ? 3.056 5.158 11.389 1.00 95.69 118 TRP A O 1
ATOM 944 N N . VAL A 1 119 ? 1.600 6.468 12.486 1.00 94.69 119 VAL A N 1
ATOM 945 C CA . VAL A 1 119 ? 1.118 5.409 13.386 1.00 94.69 119 VAL A CA 1
ATOM 946 C C . VAL A 1 119 ? 0.363 4.343 12.590 1.00 94.69 119 VAL A C 1
ATOM 948 O O . VAL A 1 119 ? 0.590 3.158 12.818 1.00 94.69 119 VAL A O 1
ATOM 951 N N . GLY A 1 120 ? -0.476 4.752 11.635 1.00 93.44 120 GLY A N 1
ATOM 952 C CA . GLY A 1 120 ? -1.175 3.849 10.721 1.00 93.44 120 GLY A CA 1
ATOM 953 C C . GLY A 1 120 ? -0.219 3.030 9.850 1.00 93.44 120 GLY A C 1
ATOM 954 O O . GLY A 1 120 ? -0.335 1.807 9.790 1.00 93.44 120 GLY A O 1
ATOM 955 N N . VAL A 1 121 ? 0.781 3.684 9.248 1.00 94.50 121 VAL A N 1
ATOM 956 C CA . VAL A 1 121 ? 1.853 3.020 8.482 1.00 94.50 121 VAL A CA 1
ATOM 957 C C . VAL A 1 121 ? 2.541 1.955 9.328 1.00 94.50 121 VAL A C 1
ATOM 959 O O . VAL A 1 121 ? 2.696 0.819 8.880 1.00 94.50 121 VAL A O 1
ATOM 962 N N . LEU A 1 122 ? 2.939 2.310 10.554 1.00 93.19 122 LEU A N 1
ATOM 963 C CA . LEU A 1 122 ? 3.622 1.382 11.445 1.00 93.19 122 LEU A CA 1
ATOM 964 C C . LEU A 1 122 ? 2.721 0.193 11.786 1.00 93.19 122 LEU A C 1
ATOM 966 O O . LEU A 1 122 ? 3.157 -0.943 11.633 1.00 93.19 122 LEU A O 1
ATOM 970 N N . ALA A 1 123 ? 1.467 0.452 12.162 1.00 91.31 123 ALA A N 1
ATOM 971 C CA . ALA A 1 123 ? 0.499 -0.585 12.500 1.00 91.31 123 ALA A CA 1
ATOM 972 C C . ALA A 1 123 ? 0.287 -1.584 11.352 1.00 91.31 123 ALA A C 1
ATOM 974 O O . ALA A 1 123 ? 0.239 -2.784 11.600 1.00 91.31 123 ALA A O 1
ATOM 975 N N . LEU A 1 124 ? 0.215 -1.108 10.104 1.00 90.44 124 LEU A N 1
ATOM 976 C CA . LEU A 1 124 ? 0.100 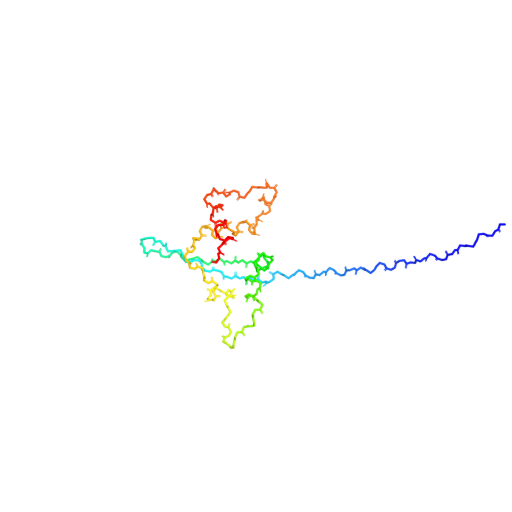-1.965 8.921 1.00 90.44 124 LEU A CA 1
ATOM 977 C C . LEU A 1 124 ? 1.378 -2.755 8.628 1.00 90.44 124 LEU A C 1
ATOM 979 O O . LEU A 1 124 ? 1.305 -3.901 8.198 1.00 90.44 124 LEU A O 1
ATOM 983 N N . SER A 1 125 ? 2.548 -2.158 8.858 1.00 88.25 125 SER A N 1
ATOM 984 C CA . SER A 1 125 ? 3.842 -2.811 8.614 1.00 88.25 125 SER A CA 1
ATOM 985 C C . SER A 1 125 ? 4.201 -3.884 9.646 1.00 88.25 125 SER A C 1
ATOM 987 O O . SER A 1 125 ? 5.072 -4.711 9.388 1.00 88.25 125 SER A O 1
ATOM 989 N N . THR A 1 126 ? 3.550 -3.861 10.811 1.00 86.88 126 THR A N 1
ATOM 990 C CA . THR A 1 126 ? 3.778 -4.799 11.918 1.00 86.88 126 THR A CA 1
ATOM 991 C C . THR A 1 126 ? 2.536 -5.619 12.254 1.00 86.88 126 THR A C 1
ATOM 993 O O . THR A 1 126 ? 2.473 -6.190 13.340 1.00 86.88 126 THR A O 1
ATOM 996 N N . ALA A 1 127 ? 1.517 -5.613 11.393 1.00 70.44 127 ALA A N 1
ATOM 997 C CA . ALA A 1 127 ? 0.342 -6.446 11.596 1.00 70.44 127 ALA A CA 1
ATOM 998 C C . ALA A 1 127 ? 0.749 -7.923 11.451 1.00 70.44 127 ALA A C 1
ATOM 1000 O O . ALA A 1 127 ? 1.322 -8.298 10.428 1.00 70.44 127 ALA A O 1
ATOM 1001 N N . GLU A 1 128 ? 0.492 -8.716 12.495 1.00 50.28 128 GLU A N 1
ATOM 1002 C CA . GLU A 1 128 ? 0.633 -10.183 12.502 1.00 50.28 128 GLU A CA 1
ATOM 1003 C C . GLU A 1 128 ? -0.624 -10.872 11.963 1.00 50.28 128 GLU A C 1
ATOM 1005 O O . GLU A 1 128 ? -1.742 -10.394 12.280 1.00 50.28 128 GLU A O 1
#